Protein AF-A0A1A8RR80-F1 (afdb_monomer_lite)

Secondary structure (DSSP, 8-state):
----SS-----------S--SSPPPEEEEEE-SS-TTSEEEEEE--HHHHH--GGGGS-GGGGGG--

pLDDT: mean 91.03, std 4.76, range [71.38, 97.75]

InterPro domains:
  IPR009048 Alpha-macroglobulin, receptor-binding [PF07677] (1-45)
  IPR036595 Alpha-macroglobulin, receptor-binding domain superfamily [G3DSA:2.60.40.690] (1-67)
  IPR036595 Alpha-macroglobulin, receptor-binding domain superfamily [SSF49410] (1-63)

Radius of gyration: 18.2 Å; chains: 1; bounding box: 29×20×54 Å

Sequence (67 aa):
DSVNKSEVCIKLPFVRVHNVARVEDAVLRVYDYYEPTRQATRTYNSGFLRSVDSCYFCGENCDSCRP

Organism: NCBI:txid451742

Structure (mmCIF, N/CA/C/O backbone):
data_AF-A0A1A8RR80-F1
#
_entry.id   AF-A0A1A8RR80-F1
#
loop_
_atom_site.group_PDB
_atom_site.id
_atom_site.type_symbol
_atom_site.label_atom_id
_atom_site.label_alt_id
_atom_site.label_comp_id
_atom_site.label_asym_id
_atom_site.label_entity_id
_atom_site.label_seq_id
_atom_site.pdbx_PDB_ins_code
_atom_site.Cartn_x
_atom_site.Cartn_y
_atom_site.Cartn_z
_atom_site.occupancy
_atom_site.B_iso_or_equiv
_atom_site.auth_seq_id
_atom_site.auth_comp_id
_atom_site.auth_asym_id
_atom_site.auth_atom_id
_atom_site.pdbx_PDB_model_num
ATOM 1 N N . ASP A 1 1 ? 0.766 -7.578 24.100 1.00 71.38 1 ASP A N 1
ATOM 2 C CA . ASP A 1 1 ? -0.421 -7.348 23.267 1.00 71.38 1 ASP A CA 1
ATOM 3 C C . ASP A 1 1 ? -1.284 -6.348 24.013 1.00 71.38 1 ASP A C 1
ATOM 5 O O . ASP A 1 1 ? -1.825 -6.698 25.054 1.00 71.38 1 ASP A O 1
ATOM 9 N N . SER A 1 2 ? -1.297 -5.087 23.585 1.00 83.94 2 SER A N 1
ATOM 10 C CA . SER A 1 2 ? -2.219 -4.101 24.143 1.00 83.94 2 SER A CA 1
ATOM 11 C C . SER A 1 2 ? -2.447 -2.951 23.168 1.00 83.94 2 SER A C 1
ATOM 13 O O . SER A 1 2 ? -1.526 -2.481 22.502 1.00 83.94 2 SER A O 1
ATOM 15 N N . VAL A 1 3 ? -3.693 -2.484 23.116 1.00 89.56 3 VAL A N 1
ATOM 16 C CA . VAL A 1 3 ? -4.112 -1.246 22.453 1.00 89.56 3 VAL A CA 1
ATOM 17 C C . VAL A 1 3 ? -4.761 -0.377 23.523 1.00 89.56 3 VAL A C 1
ATOM 19 O O . VAL A 1 3 ? -5.508 -0.872 24.366 1.00 89.56 3 VAL A O 1
ATOM 22 N N . ASN A 1 4 ? -4.455 0.916 23.536 1.00 90.25 4 ASN A N 1
ATOM 23 C CA . ASN A 1 4 ? -5.017 1.863 24.494 1.00 90.25 4 ASN A CA 1
ATOM 24 C C . ASN A 1 4 ? -5.419 3.162 23.769 1.00 90.25 4 ASN A C 1
ATOM 26 O O . ASN A 1 4 ? -5.426 3.224 22.543 1.00 90.25 4 ASN A O 1
ATOM 30 N N . LYS A 1 5 ? -5.785 4.203 24.524 1.00 92.75 5 LYS A N 1
ATOM 31 C CA . LYS A 1 5 ? -6.203 5.496 23.955 1.00 92.75 5 LYS A CA 1
ATOM 32 C C . LYS A 1 5 ? -5.040 6.385 23.499 1.00 92.75 5 LYS A C 1
ATOM 34 O O . LYS A 1 5 ? -5.296 7.439 22.929 1.00 92.75 5 LYS A O 1
ATOM 39 N N . SER A 1 6 ? -3.793 6.017 23.800 1.00 95.06 6 SER A N 1
ATOM 40 C CA . SER A 1 6 ? -2.639 6.773 23.316 1.00 95.06 6 SER A CA 1
ATOM 41 C C . SER A 1 6 ? -2.404 6.474 21.842 1.00 95.06 6 SER A C 1
ATOM 43 O O . SER A 1 6 ? -2.608 5.348 21.389 1.00 95.06 6 SER A O 1
ATOM 45 N N . GLU A 1 7 ? -1.994 7.490 21.090 1.00 93.19 7 GLU A N 1
ATOM 46 C CA . GLU A 1 7 ? -1.638 7.311 19.690 1.00 93.19 7 GLU A CA 1
ATOM 47 C C . GLU A 1 7 ? -0.342 6.502 19.589 1.00 93.19 7 GLU A C 1
ATOM 49 O O . GLU A 1 7 ? 0.679 6.851 20.184 1.00 93.19 7 GLU A O 1
ATOM 54 N N . VAL A 1 8 ? -0.394 5.408 18.830 1.00 90.50 8 VAL A N 1
ATOM 55 C CA . VAL A 1 8 ? 0.757 4.546 18.564 1.00 90.50 8 VAL A CA 1
ATOM 56 C C . VAL A 1 8 ? 0.956 4.457 17.058 1.00 90.50 8 VAL A C 1
ATOM 58 O O . VAL A 1 8 ? 0.076 4.003 16.327 1.00 90.50 8 VAL A O 1
ATOM 61 N N . CYS A 1 9 ? 2.137 4.864 16.598 1.00 90.94 9 CYS A N 1
ATOM 62 C CA . CYS A 1 9 ? 2.503 4.858 15.186 1.00 90.94 9 CYS A CA 1
ATOM 63 C C . CYS A 1 9 ? 3.425 3.678 14.872 1.00 90.94 9 CYS A C 1
ATOM 6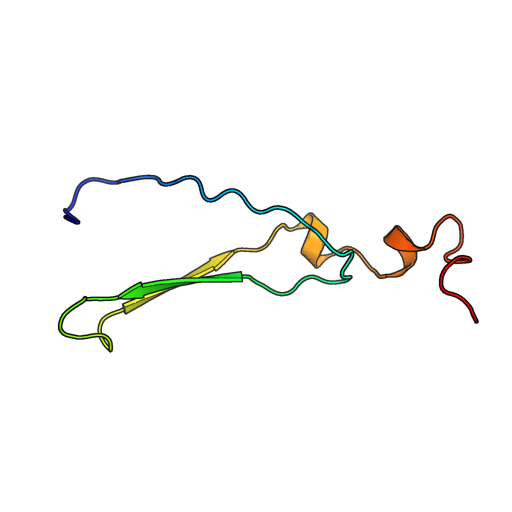5 O O . CYS A 1 9 ? 4.486 3.531 15.478 1.00 90.94 9 CYS A O 1
ATOM 67 N N . ILE A 1 10 ? 3.052 2.872 13.877 1.00 88.50 10 ILE A N 1
ATOM 68 C CA . ILE A 1 10 ? 3.849 1.739 13.396 1.00 88.50 10 ILE A CA 1
ATOM 69 C C . ILE A 1 10 ? 4.275 2.019 11.957 1.00 88.50 10 ILE A C 1
ATOM 71 O O . ILE A 1 10 ? 3.462 2.411 11.120 1.00 88.50 10 ILE A O 1
ATOM 75 N N . LYS A 1 11 ? 5.559 1.805 11.658 1.00 91.00 11 LYS A N 1
ATOM 76 C CA . LYS A 1 11 ? 6.078 1.861 10.289 1.00 91.00 11 LYS A CA 1
ATOM 77 C C . LYS A 1 11 ? 6.047 0.462 9.686 1.00 91.00 11 LYS A C 1
ATOM 79 O O . LYS A 1 11 ? 6.701 -0.440 10.199 1.00 91.00 11 LYS A O 1
ATOM 84 N N . LEU A 1 12 ? 5.308 0.308 8.593 1.00 88.44 12 LEU A N 1
ATOM 85 C CA . LEU A 1 12 ? 5.225 -0.932 7.826 1.00 88.44 12 LEU A CA 1
ATOM 86 C C . LEU A 1 12 ? 6.064 -0.777 6.548 1.00 88.44 12 LEU A C 1
ATOM 88 O O . LEU A 1 12 ? 5.670 -0.010 5.668 1.00 88.44 12 LEU A O 1
ATOM 92 N N . PRO A 1 13 ? 7.235 -1.429 6.443 1.00 89.81 13 PRO A N 1
ATOM 93 C CA . PRO A 1 13 ? 8.032 -1.377 5.227 1.00 89.81 13 PRO A CA 1
ATOM 94 C C . PRO A 1 13 ? 7.392 -2.241 4.134 1.00 89.81 13 PRO A C 1
ATOM 96 O O . PRO A 1 13 ? 7.060 -3.401 4.364 1.00 89.81 13 PRO A O 1
ATOM 99 N N . PHE A 1 14 ? 7.268 -1.684 2.930 1.00 87.25 14 PHE A N 1
ATOM 100 C CA . PHE A 1 14 ? 6.827 -2.406 1.738 1.00 87.25 14 PHE A CA 1
ATOM 101 C C . PHE A 1 14 ? 7.961 -2.438 0.716 1.00 87.25 14 PHE A C 1
ATOM 103 O O . PHE A 1 14 ? 8.551 -1.403 0.406 1.00 87.25 14 PHE A O 1
ATOM 110 N N . VAL A 1 15 ? 8.255 -3.625 0.183 1.00 89.56 15 VAL A N 1
ATOM 111 C CA . VAL A 1 15 ? 9.265 -3.828 -0.864 1.00 89.56 15 VAL A CA 1
ATOM 112 C C . VAL A 1 15 ? 8.563 -4.272 -2.141 1.00 89.56 15 VAL A C 1
ATOM 114 O O . VAL A 1 15 ? 7.791 -5.230 -2.136 1.00 89.56 15 VAL A O 1
ATOM 117 N N . ARG A 1 16 ? 8.826 -3.571 -3.248 1.00 87.38 16 ARG A N 1
ATOM 118 C CA . ARG A 1 16 ? 8.272 -3.910 -4.562 1.00 87.38 16 ARG A CA 1
ATOM 119 C C . ARG A 1 16 ? 9.150 -4.960 -5.244 1.00 87.38 16 ARG A C 1
ATOM 121 O O . ARG A 1 16 ? 10.274 -4.652 -5.621 1.00 87.38 16 ARG A O 1
ATOM 128 N N . VAL A 1 17 ? 8.618 -6.170 -5.423 1.00 93.00 17 VAL A N 1
ATOM 129 C CA . VAL A 1 17 ? 9.317 -7.285 -6.100 1.00 93.00 17 VAL A CA 1
ATOM 130 C C . VAL A 1 17 ? 9.041 -7.298 -7.606 1.00 93.00 17 VAL A C 1
ATOM 132 O O . VAL A 1 17 ? 9.925 -7.608 -8.397 1.00 93.00 17 VAL A O 1
ATOM 135 N N . HIS A 1 18 ? 7.832 -6.901 -8.010 1.00 90.88 18 HIS A N 1
ATOM 136 C CA . HIS A 1 18 ? 7.423 -6.827 -9.410 1.00 90.88 18 HIS A CA 1
ATOM 137 C C . HIS A 1 18 ? 6.880 -5.443 -9.752 1.00 90.88 18 HIS A C 1
ATOM 139 O O . HIS A 1 18 ? 6.252 -4.779 -8.925 1.00 90.88 18 HIS A O 1
ATOM 145 N N . ASN A 1 19 ? 7.113 -5.018 -10.991 1.00 90.56 19 ASN A N 1
ATOM 146 C CA . ASN A 1 19 ? 6.547 -3.786 -11.514 1.00 90.56 19 ASN A CA 1
ATOM 147 C C . ASN A 1 19 ? 5.098 -4.040 -11.939 1.00 90.56 19 ASN A C 1
ATOM 149 O O . ASN A 1 19 ? 4.833 -4.904 -12.770 1.00 90.56 19 ASN A O 1
ATOM 153 N N . VAL A 1 20 ? 4.177 -3.278 -11.355 1.00 90.81 20 VAL A N 1
ATOM 154 C CA . VAL A 1 20 ? 2.746 -3.314 -11.661 1.00 90.81 20 VAL A CA 1
ATOM 155 C C . VAL A 1 20 ? 2.318 -1.883 -11.955 1.00 90.81 20 VAL A C 1
ATOM 157 O O . VAL A 1 20 ? 2.662 -0.966 -11.207 1.00 90.81 20 VAL A O 1
ATOM 160 N N . ALA A 1 21 ? 1.623 -1.690 -13.071 1.00 93.12 21 ALA A N 1
ATOM 161 C CA . ALA A 1 21 ? 1.038 -0.408 -13.441 1.00 93.12 21 ALA A CA 1
ATOM 162 C C . ALA A 1 21 ? -0.266 -0.178 -12.682 1.00 93.12 21 ALA A C 1
ATOM 164 O O . ALA A 1 21 ? -0.980 -1.140 -12.408 1.00 93.12 21 ALA A O 1
ATOM 165 N N . ARG A 1 22 ? -0.580 1.091 -12.395 1.00 93.31 22 ARG A N 1
ATOM 166 C CA . ARG A 1 22 ? -1.809 1.514 -11.707 1.00 93.31 22 ARG A CA 1
ATOM 167 C C . ARG A 1 22 ? -2.082 0.661 -10.471 1.00 93.31 22 ARG A C 1
ATOM 169 O O . ARG A 1 22 ? -3.104 -0.010 -10.375 1.00 93.31 22 ARG A O 1
ATOM 176 N N . VAL A 1 23 ? -1.113 0.642 -9.556 1.00 93.00 23 VAL A N 1
ATOM 177 C CA . VAL A 1 23 ? -1.192 -0.194 -8.355 1.00 93.00 23 VAL A CA 1
ATOM 178 C C . VAL A 1 23 ? -2.443 0.176 -7.565 1.00 93.00 23 VAL A C 1
ATOM 180 O O . VAL A 1 23 ? -2.668 1.350 -7.263 1.00 93.00 23 VAL A O 1
ATOM 183 N N . GLU A 1 24 ? -3.236 -0.838 -7.234 1.00 92.56 24 GLU A N 1
ATOM 184 C CA . GLU A 1 24 ? -4.444 -0.695 -6.428 1.00 92.56 24 GLU A CA 1
ATOM 185 C C . GLU A 1 24 ? -4.127 -0.397 -4.960 1.00 92.56 24 GLU A C 1
ATOM 187 O O . GLU A 1 24 ? -3.032 -0.656 -4.453 1.00 92.56 24 GLU A O 1
ATOM 192 N N . ASP A 1 25 ? -5.117 0.156 -4.267 1.00 91.12 25 ASP A N 1
ATOM 193 C CA . ASP A 1 25 ? -5.005 0.509 -2.858 1.00 91.12 25 ASP A CA 1
ATOM 194 C C . ASP A 1 25 ? -4.755 -0.729 -1.976 1.00 91.12 25 ASP A C 1
ATOM 196 O O . ASP A 1 25 ? -5.478 -1.726 -2.026 1.00 91.12 25 ASP A O 1
ATOM 200 N N . ALA A 1 26 ? -3.766 -0.636 -1.086 1.00 91.19 26 ALA A N 1
ATOM 201 C CA . ALA A 1 26 ? -3.574 -1.600 -0.013 1.00 91.19 26 ALA A CA 1
ATOM 202 C C . ALA A 1 26 ? -4.591 -1.349 1.109 1.00 91.19 26 ALA A C 1
ATOM 204 O O . ALA A 1 26 ? -4.843 -0.205 1.490 1.00 91.19 26 ALA A O 1
ATOM 205 N N . VAL A 1 27 ? -5.146 -2.416 1.686 1.00 93.25 27 VAL A N 1
ATOM 206 C CA . VAL A 1 27 ? -6.134 -2.327 2.770 1.00 93.25 27 VAL A CA 1
ATOM 207 C C . VAL A 1 27 ? -5.474 -2.638 4.111 1.00 93.25 27 VAL A C 1
ATOM 209 O O . VAL A 1 27 ? -4.904 -3.708 4.305 1.00 93.25 27 VAL A O 1
ATOM 212 N N . LEU A 1 28 ? -5.600 -1.716 5.061 1.00 93.56 28 LEU A N 1
ATOM 213 C CA . LEU A 1 28 ? -5.248 -1.906 6.462 1.00 93.56 28 LEU A CA 1
ATOM 214 C C . LEU A 1 28 ? -6.521 -2.120 7.270 1.00 93.56 28 LEU A C 1
ATOM 216 O O . LEU A 1 28 ? -7.440 -1.300 7.225 1.00 93.56 28 LEU A O 1
ATOM 220 N N . ARG A 1 29 ? -6.560 -3.209 8.036 1.00 95.00 29 ARG A N 1
ATOM 221 C CA . ARG A 1 29 ? -7.689 -3.551 8.897 1.00 95.00 29 ARG A CA 1
ATOM 222 C C . ARG A 1 29 ? -7.201 -3.878 10.296 1.00 95.00 29 ARG A C 1
ATOM 224 O O . ARG A 1 29 ? -6.366 -4.759 10.470 1.00 95.00 29 ARG A O 1
ATOM 231 N N . VAL A 1 30 ? -7.757 -3.185 11.280 1.00 94.19 30 VAL A N 1
ATOM 232 C CA . VAL A 1 30 ? -7.567 -3.472 12.704 1.00 94.19 30 VAL A CA 1
ATOM 233 C C . VAL A 1 30 ? -8.896 -3.985 13.229 1.00 94.19 30 VAL A C 1
ATOM 235 O O . VAL A 1 30 ? -9.926 -3.355 12.995 1.00 94.19 30 VAL A O 1
ATOM 238 N N . TYR A 1 31 ? -8.894 -5.135 13.890 1.00 96.44 31 TYR A N 1
ATOM 239 C CA . TYR A 1 31 ? -10.109 -5.792 14.363 1.00 96.44 31 TYR A CA 1
ATOM 240 C C . TYR A 1 31 ? -9.957 -6.224 15.817 1.00 96.44 31 TYR A C 1
ATOM 242 O O . TYR A 1 31 ? -8.846 -6.452 16.295 1.00 96.44 31 TYR A O 1
ATOM 250 N N . ASP A 1 32 ? -11.086 -6.309 16.511 1.00 95.69 32 ASP A N 1
ATOM 251 C CA . ASP A 1 32 ? -11.145 -6.854 17.860 1.00 95.69 32 ASP A CA 1
ATOM 252 C C . ASP A 1 32 ? -10.876 -8.365 17.822 1.00 95.69 32 ASP A C 1
ATOM 254 O O . ASP A 1 32 ? -11.436 -9.093 16.999 1.00 95.69 32 ASP A O 1
ATOM 258 N N . TYR A 1 33 ? -9.997 -8.834 18.705 1.00 95.62 33 TYR A N 1
ATOM 259 C CA . TYR A 1 33 ? -9.581 -10.231 18.759 1.00 95.62 33 TYR A CA 1
ATOM 260 C C . TYR A 1 33 ? -10.736 -11.189 19.106 1.00 95.62 33 TYR A C 1
ATOM 262 O O . TYR A 1 33 ? -10.784 -12.296 18.572 1.00 95.62 33 TYR A O 1
ATOM 270 N N . TYR A 1 34 ? -11.676 -10.774 19.963 1.00 97.00 34 TYR A N 1
ATOM 271 C CA . TYR A 1 34 ? -12.799 -11.612 20.404 1.00 97.00 34 TYR A CA 1
ATOM 272 C C . TYR A 1 34 ? -14.077 -11.385 19.588 1.00 97.00 34 TYR A C 1
ATOM 274 O O . TYR A 1 34 ? -14.922 -12.276 19.521 1.00 97.00 34 TYR A O 1
ATOM 282 N N . GLU A 1 35 ? -14.217 -10.226 18.940 1.00 97.56 35 GLU A N 1
ATOM 283 C CA . GLU A 1 35 ? -15.367 -9.891 18.091 1.00 97.56 35 GLU A CA 1
ATOM 284 C C . GLU A 1 35 ? -14.909 -9.356 16.715 1.00 97.56 35 GLU A C 1
ATOM 286 O O . GLU A 1 35 ? -14.967 -8.153 16.466 1.00 97.56 35 GLU A O 1
ATOM 291 N N . PRO A 1 36 ? -14.476 -10.217 15.769 1.00 96.06 36 PRO A N 1
ATOM 292 C CA . PRO A 1 36 ? -13.821 -9.780 14.526 1.00 96.06 36 PRO A CA 1
ATOM 293 C C . PRO A 1 36 ? -14.664 -8.897 13.595 1.00 96.06 36 PRO A C 1
ATOM 295 O O . PRO A 1 36 ? -14.122 -8.265 12.688 1.00 96.06 36 PRO A O 1
ATOM 298 N N . THR A 1 37 ? -15.985 -8.860 13.783 1.00 97.44 37 THR A N 1
ATOM 299 C CA . THR A 1 37 ? -16.899 -7.954 13.068 1.00 97.44 37 THR A CA 1
ATOM 300 C C . THR A 1 37 ? -16.739 -6.500 13.520 1.00 97.44 37 THR A C 1
ATOM 302 O O . THR A 1 37 ? -17.017 -5.583 12.745 1.00 97.44 37 THR A O 1
ATOM 305 N N . ARG A 1 38 ? -16.244 -6.270 14.742 1.00 97.75 38 ARG A N 1
ATOM 306 C CA .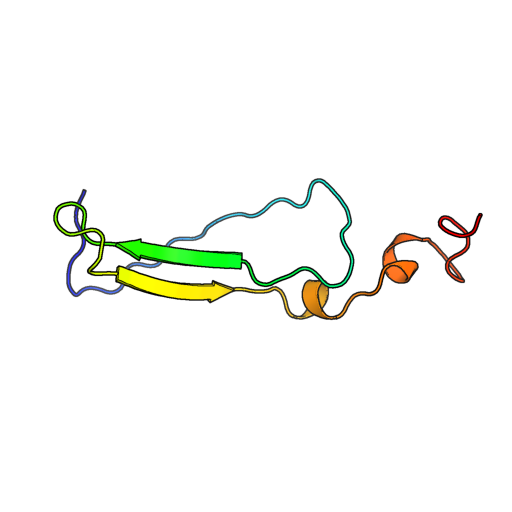 ARG A 1 38 ? -15.851 -4.960 15.257 1.00 97.75 38 ARG A CA 1
ATOM 307 C C .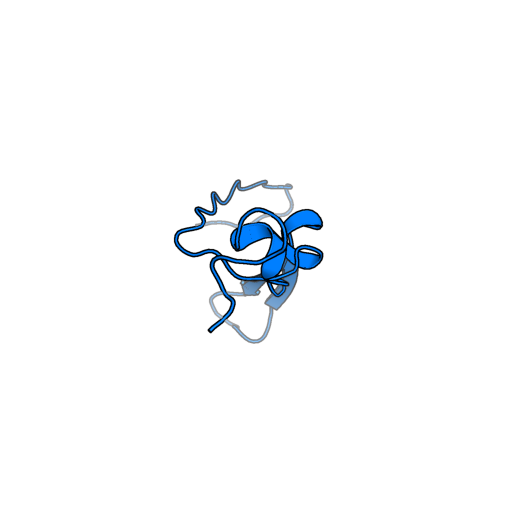 ARG A 1 38 ? -14.458 -4.617 14.734 1.00 97.75 38 ARG A C 1
ATOM 309 O O . ARG A 1 38 ? -13.442 -5.083 15.246 1.00 97.75 38 ARG A O 1
ATOM 316 N N . GLN A 1 39 ? -14.412 -3.793 13.693 1.00 97.00 39 GLN A N 1
ATOM 317 C CA . GLN A 1 39 ? -13.172 -3.470 12.991 1.00 97.00 39 GLN A CA 1
ATOM 318 C C . GLN A 1 39 ? -13.140 -2.031 12.472 1.00 97.00 39 GLN A C 1
ATOM 320 O O . GLN A 1 39 ? -14.172 -1.431 12.177 1.00 97.00 39 GLN A O 1
ATOM 325 N N . ALA A 1 40 ? -11.931 -1.512 12.290 1.00 95.94 40 ALA A N 1
ATOM 326 C CA . ALA A 1 40 ? -11.641 -0.274 11.585 1.00 95.94 40 ALA A CA 1
ATOM 327 C C . ALA A 1 40 ? -10.816 -0.591 10.333 1.00 95.94 40 ALA A C 1
ATOM 329 O O . ALA A 1 40 ? -9.889 -1.400 10.377 1.00 95.94 40 ALA A O 1
ATOM 330 N N . THR A 1 41 ? -11.161 0.032 9.205 1.00 96.44 41 THR A N 1
ATOM 331 C CA . THR A 1 41 ? -10.504 -0.205 7.911 1.00 96.44 41 THR A CA 1
ATOM 332 C C . THR A 1 41 ? -10.052 1.111 7.299 1.00 96.44 41 THR A C 1
ATOM 334 O O . THR A 1 41 ? -10.768 2.109 7.371 1.00 96.44 41 THR A O 1
ATOM 337 N N . ARG A 1 42 ? -8.874 1.112 6.676 1.00 94.19 42 ARG A N 1
ATOM 338 C CA . ARG A 1 42 ? -8.342 2.243 5.919 1.00 94.19 42 ARG A CA 1
ATOM 339 C C . ARG A 1 42 ? -7.583 1.746 4.697 1.00 94.19 42 ARG A C 1
ATOM 341 O O . ARG A 1 42 ? -6.924 0.715 4.768 1.00 94.19 42 ARG A O 1
ATOM 348 N N . THR A 1 43 ? -7.639 2.492 3.603 1.00 92.69 43 THR A N 1
ATOM 349 C CA . THR A 1 43 ? -6.815 2.229 2.423 1.00 92.69 43 THR A CA 1
ATOM 350 C C . THR A 1 43 ? -5.557 3.093 2.411 1.00 92.69 43 THR A C 1
ATOM 352 O O . THR A 1 43 ? -5.538 4.216 2.925 1.00 92.69 43 THR A O 1
ATOM 355 N N . TYR A 1 44 ? -4.485 2.550 1.842 1.00 90.06 44 TYR A N 1
ATOM 356 C CA . TYR A 1 44 ? -3.220 3.231 1.611 1.00 90.06 44 TYR A CA 1
ATOM 357 C C . TYR A 1 44 ? -2.756 2.981 0.179 1.00 90.06 44 TYR A C 1
ATOM 359 O O . TYR A 1 44 ? -2.708 1.841 -0.274 1.00 90.06 44 TYR A O 1
ATOM 367 N N . ASN A 1 45 ? -2.345 4.043 -0.509 1.00 84.81 45 ASN A N 1
ATOM 368 C CA . ASN A 1 45 ? -1.719 3.938 -1.817 1.00 84.81 45 ASN A CA 1
ATOM 369 C C . ASN A 1 45 ? -0.628 4.999 -1.969 1.00 84.81 45 ASN A C 1
ATOM 371 O O . ASN A 1 45 ? -0.763 6.132 -1.499 1.00 84.81 45 ASN A O 1
ATOM 375 N N . SER A 1 46 ? 0.454 4.632 -2.649 1.00 86.56 46 SER A N 1
ATOM 376 C CA . SER A 1 46 ? 1.430 5.595 -3.1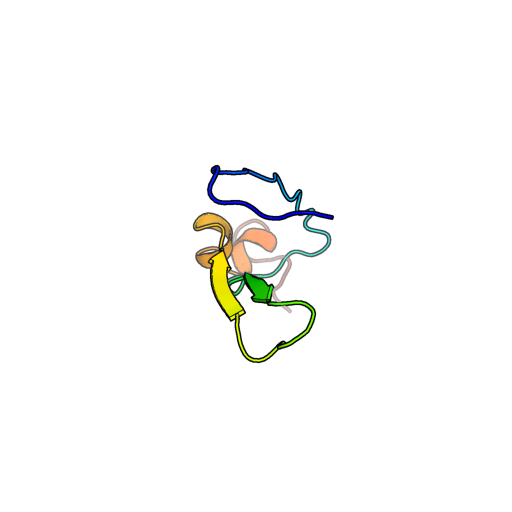35 1.00 86.56 46 SER A CA 1
ATOM 377 C C . SER A 1 46 ? 0.839 6.329 -4.334 1.00 86.56 46 SER A C 1
ATOM 379 O O . SER A 1 46 ? 0.622 5.733 -5.386 1.00 86.56 46 SER A O 1
ATOM 381 N N . GLY A 1 47 ? 0.633 7.642 -4.208 1.00 88.94 47 GLY A N 1
ATOM 382 C CA . GLY A 1 47 ? 0.088 8.456 -5.301 1.00 88.94 47 GLY A CA 1
ATOM 383 C C . GLY A 1 47 ? 0.856 8.302 -6.620 1.00 88.94 47 GLY A C 1
ATOM 384 O O . GLY A 1 47 ? 0.245 8.327 -7.681 1.00 88.94 47 GLY A O 1
ATOM 385 N N . PHE A 1 48 ? 2.169 8.060 -6.546 1.00 90.44 48 PHE A N 1
ATOM 386 C CA . PHE A 1 48 ? 2.998 7.744 -7.706 1.00 90.44 48 PHE A CA 1
ATOM 387 C C . PHE A 1 48 ? 2.661 6.374 -8.312 1.00 90.44 48 PHE A C 1
ATOM 389 O O . PHE A 1 48 ? 2.410 6.270 -9.504 1.00 90.44 48 PHE A O 1
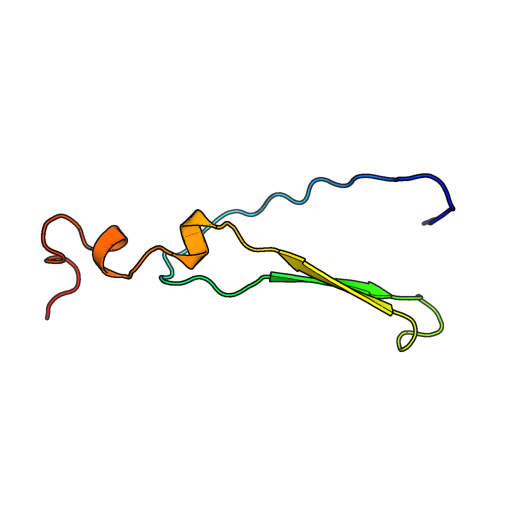ATOM 396 N N . LEU A 1 49 ? 2.612 5.310 -7.505 1.00 91.06 49 LEU A N 1
ATOM 397 C CA . LEU A 1 49 ? 2.333 3.964 -8.024 1.00 91.06 49 LEU A CA 1
ATOM 398 C C . LEU A 1 49 ? 0.910 3.829 -8.580 1.00 91.06 49 LEU A C 1
ATOM 400 O O . LEU A 1 49 ? 0.684 3.039 -9.495 1.00 91.06 49 LEU A O 1
ATOM 404 N N . ARG A 1 50 ? -0.027 4.626 -8.061 1.00 92.88 50 ARG A N 1
ATOM 405 C CA . ARG A 1 50 ? -1.401 4.703 -8.557 1.00 92.88 50 ARG A CA 1
ATOM 406 C C . ARG A 1 50 ? -1.502 5.318 -9.955 1.00 92.88 50 ARG A C 1
ATOM 408 O O . ARG A 1 50 ? -2.380 4.931 -10.719 1.00 92.88 50 ARG A O 1
ATOM 415 N N . SER A 1 51 ? -0.649 6.289 -10.285 1.00 93.75 51 SER A N 1
ATOM 416 C CA . SER A 1 51 ? -0.729 7.040 -11.547 1.00 93.75 51 SER A CA 1
ATOM 417 C C . SER A 1 51 ? 0.156 6.489 -12.663 1.00 93.75 51 SER A C 1
ATOM 419 O O . SER A 1 51 ? -0.031 6.849 -13.820 1.00 93.75 51 SER A O 1
ATOM 421 N N . VAL A 1 52 ? 1.123 5.637 -12.332 1.00 93.44 52 VAL A N 1
ATOM 422 C CA . VAL A 1 52 ? 2.093 5.116 -13.294 1.00 93.44 52 VAL A CA 1
ATOM 423 C C . VAL A 1 52 ? 1.466 4.065 -14.214 1.00 93.44 52 VAL A C 1
ATOM 425 O O . VAL A 1 52 ? 0.973 3.032 -13.758 1.00 93.44 52 VAL A O 1
ATOM 428 N N . ASP A 1 53 ? 1.547 4.305 -15.521 1.00 92.12 53 ASP A N 1
ATOM 429 C CA . ASP A 1 53 ? 1.158 3.355 -16.567 1.00 92.12 53 ASP A CA 1
ATOM 430 C C . ASP A 1 53 ? 2.255 2.322 -16.870 1.00 92.12 53 ASP A C 1
ATOM 432 O O . ASP A 1 53 ? 3.423 2.496 -16.520 1.00 92.12 53 ASP A O 1
ATOM 436 N N . SER A 1 54 ? 1.889 1.243 -17.571 1.00 91.38 54 SER A N 1
ATOM 437 C CA . SER A 1 54 ? 2.804 0.143 -17.913 1.00 91.38 54 SER A CA 1
ATOM 438 C C . SER A 1 54 ? 4.038 0.622 -18.667 1.00 91.38 54 SER A C 1
ATOM 440 O O . SER A 1 54 ? 5.143 0.197 -18.341 1.00 91.38 54 SER A O 1
ATOM 442 N N . CYS A 1 55 ? 3.874 1.568 -19.595 1.00 91.25 55 CYS A N 1
ATOM 443 C CA . CYS A 1 55 ? 4.970 2.085 -20.408 1.00 91.25 55 CYS A CA 1
ATOM 444 C C . CYS A 1 55 ? 6.106 2.724 -19.605 1.00 91.25 55 CYS A C 1
ATOM 446 O O . CYS A 1 55 ? 7.246 2.680 -20.054 1.00 91.25 55 CYS A O 1
ATOM 448 N N . TYR A 1 56 ? 5.838 3.238 -18.400 1.00 92.25 56 TYR A N 1
ATOM 449 C CA . TYR A 1 56 ? 6.889 3.731 -17.506 1.00 92.25 56 TYR A CA 1
ATOM 450 C C . TYR A 1 56 ? 7.939 2.654 -17.187 1.00 92.25 56 TYR A C 1
ATOM 452 O O . TYR A 1 56 ? 9.111 2.960 -16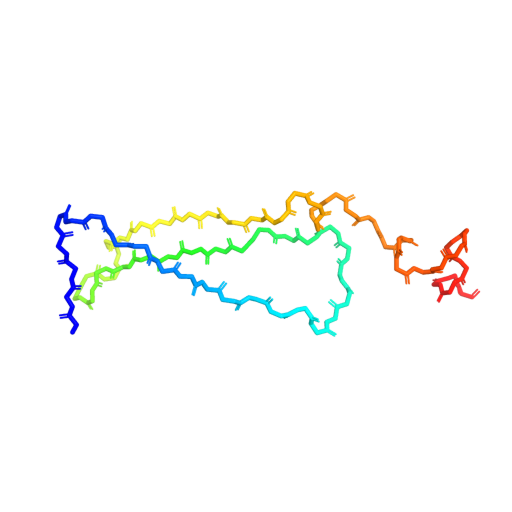.987 1.00 92.25 56 TYR A O 1
ATOM 460 N N . PHE A 1 57 ? 7.530 1.383 -17.157 1.00 91.44 57 PHE A N 1
ATOM 461 C CA . PHE A 1 57 ? 8.408 0.247 -16.887 1.00 91.44 57 PHE A CA 1
ATOM 462 C C . PHE A 1 57 ? 9.000 -0.386 -18.156 1.00 91.44 57 PHE A C 1
ATOM 464 O O . PHE A 1 57 ? 9.824 -1.290 -18.046 1.00 91.44 57 PHE A O 1
ATOM 471 N N . CYS A 1 58 ? 8.598 0.074 -19.343 1.00 91.56 58 CYS A N 1
ATOM 472 C CA . CYS A 1 58 ? 8.887 -0.562 -20.631 1.00 91.56 58 CYS A CA 1
ATOM 473 C C . CYS A 1 58 ? 9.996 0.137 -21.434 1.00 91.56 58 CYS A C 1
ATOM 475 O O . CYS A 1 58 ? 10.123 -0.102 -22.630 1.00 91.56 58 CYS A O 1
ATOM 477 N N . GLY A 1 59 ? 10.794 0.997 -20.796 1.00 86.25 59 GLY A N 1
ATOM 478 C CA . GLY A 1 59 ? 11.849 1.762 -21.468 1.00 86.25 59 GLY A CA 1
ATOM 479 C C . GLY A 1 59 ? 11.321 2.940 -22.293 1.00 86.25 59 GLY A C 1
ATOM 480 O O . GLY A 1 59 ? 10.144 3.302 -22.219 1.00 86.25 59 GLY A O 1
ATOM 481 N N . GLU A 1 60 ? 12.210 3.570 -23.064 1.00 87.38 60 GLU A N 1
ATOM 482 C CA . GLU A 1 60 ? 11.833 4.684 -23.939 1.00 87.38 60 GLU A CA 1
ATOM 483 C C . GLU A 1 60 ? 10.793 4.240 -24.975 1.00 87.38 60 GLU A C 1
ATOM 485 O O . GLU A 1 60 ? 10.810 3.107 -25.451 1.00 87.38 60 GLU A O 1
ATOM 490 N N . ASN A 1 61 ? 9.834 5.121 -25.275 1.00 87.81 61 ASN A N 1
ATOM 491 C CA . ASN A 1 61 ? 8.744 4.884 -26.231 1.00 87.81 61 ASN A CA 1
ATOM 492 C C . ASN A 1 61 ? 7.891 3.615 -26.001 1.00 87.81 61 ASN A C 1
ATOM 494 O O . ASN A 1 61 ? 7.062 3.290 -26.853 1.00 87.81 61 ASN A O 1
ATOM 498 N N . CYS A 1 62 ? 8.001 2.972 -24.828 1.00 91.81 62 CYS A N 1
ATOM 499 C CA . CYS A 1 62 ? 7.299 1.739 -24.453 1.00 91.81 62 CYS A CA 1
ATOM 500 C C . CYS A 1 62 ? 7.766 0.472 -25.199 1.00 91.81 62 CYS A C 1
ATOM 502 O O . CYS A 1 62 ? 7.031 -0.515 -25.263 1.00 91.81 62 CYS A O 1
ATOM 504 N N . ASP A 1 63 ? 8.970 0.481 -25.766 1.00 89.88 63 ASP A N 1
ATOM 505 C CA . ASP A 1 63 ? 9.389 -0.540 -26.730 1.00 89.88 63 ASP A CA 1
ATOM 506 C C . ASP A 1 63 ? 9.637 -1.925 -26.110 1.00 89.88 63 ASP A C 1
ATOM 508 O O . ASP A 1 63 ? 9.338 -2.932 -26.744 1.00 89.88 63 ASP A O 1
ATOM 512 N N . SER A 1 64 ? 10.062 -2.016 -24.845 1.00 88.44 64 SER A N 1
ATOM 513 C CA . SER A 1 64 ? 10.358 -3.305 -24.188 1.00 88.44 64 SER A CA 1
ATOM 514 C C . SER A 1 64 ? 9.122 -4.142 -23.833 1.00 88.44 64 SER A C 1
ATOM 516 O O . SER A 1 64 ? 9.263 -5.249 -23.318 1.00 88.44 64 SER A O 1
ATOM 518 N N . CYS A 1 65 ? 7.916 -3.613 -24.049 1.00 85.75 65 CYS A N 1
ATOM 519 C CA . CYS A 1 65 ? 6.652 -4.312 -23.798 1.00 85.75 65 CYS A CA 1
ATOM 520 C C . CYS A 1 65 ? 5.777 -4.434 -25.050 1.00 85.75 65 CYS A C 1
ATOM 522 O O . CYS A 1 65 ? 4.664 -4.959 -24.961 1.00 85.75 65 CYS A O 1
ATOM 524 N N . ARG A 1 66 ? 6.237 -3.916 -26.197 1.00 82.19 66 ARG A N 1
ATOM 525 C CA . ARG A 1 66 ? 5.574 -4.143 -27.482 1.00 82.19 66 ARG A CA 1
ATOM 526 C C . ARG A 1 66 ? 5.892 -5.572 -27.965 1.00 82.19 66 ARG A C 1
ATOM 528 O O . ARG A 1 66 ? 6.983 -6.054 -27.665 1.00 82.19 66 ARG A O 1
ATOM 535 N N . PRO A 1 67 ? 4.946 -6.255 -28.636 1.00 72.56 67 PRO A N 1
ATOM 536 C CA . PRO A 1 67 ? 5.178 -7.584 -29.204 1.00 72.56 67 PRO A CA 1
ATOM 537 C C . PRO A 1 67 ? 6.285 -7.597 -30.260 1.00 72.56 67 PRO A C 1
ATOM 539 O O . PRO A 1 67 ? 6.403 -6.588 -30.995 1.00 72.56 67 PRO A O 1
#

Foldseek 3Di:
DDDDPDDDDDDDDDDDPDQDAQDDWDKDKDADPVHRVRIDIDTDDDPVRNHGGPLVVQPPPNPNPDD